Protein AF-A0A1G8AP98-F1 (afdb_monomer)

Mean predicted aligned error: 7.47 Å

Nearest PDB structures (foldseek):
  3hq1-assembly1_B  TM=6.601E-01  e=5.848E+00  Mycobacterium tuberculosis H37Rv
  3upj-assembly1_B  TM=4.328E-01  e=3.701E+00  Human immunodeficiency virus 2
  3l1f-assembly1_A-2  TM=3.889E-01  e=8.242E+00  Bos taurus

pLDDT: mean 75.83, std 5.49, range [62.78, 83.06]

Foldseek 3Di:
DKDKDWDADPVGIKIKIKDFPQQDPVPRDTDIDIDIGHPDPVVHD

Structure (mmCIF, N/CA/C/O backbone):
data_AF-A0A1G8AP98-F1
#
_entry.id   AF-A0A1G8AP98-F1
#
loop_
_atom_site.group_PDB
_atom_site.id
_atom_site.type_symbol
_atom_site.label_atom_id
_atom_site.label_alt_id
_atom_site.label_comp_id
_atom_site.label_asym_id
_atom_site.label_entity_id
_atom_site.label_seq_id
_atom_site.pdbx_PDB_ins_code
_atom_site.Cartn_x
_atom_site.Cartn_y
_atom_site.Cartn_z
_atom_site.occupancy
_atom_site.B_iso_or_equiv
_atom_site.auth_seq_id
_atom_site.auth_comp_id
_atom_site.auth_asym_id
_atom_site.auth_atom_id
_atom_site.pdbx_PDB_model_num
ATOM 1 N N . MET A 1 1 ? 6.471 -9.596 -2.394 1.00 62.78 1 MET A N 1
ATOM 2 C CA . MET A 1 1 ? 5.757 -9.639 -1.096 1.00 62.78 1 MET A CA 1
ATOM 3 C C . MET A 1 1 ? 4.927 -8.377 -0.972 1.00 62.78 1 MET A C 1
ATOM 5 O O . MET A 1 1 ? 5.457 -7.306 -1.232 1.00 62.78 1 MET A O 1
ATOM 9 N N . ALA A 1 2 ? 3.640 -8.491 -0.647 1.00 70.44 2 ALA A N 1
ATOM 10 C CA . ALA A 1 2 ? 2.815 -7.323 -0.351 1.00 70.44 2 ALA A CA 1
ATOM 11 C C . ALA A 1 2 ? 2.960 -6.962 1.135 1.00 70.44 2 ALA A C 1
ATOM 13 O O . ALA A 1 2 ? 2.899 -7.844 1.989 1.00 70.44 2 ALA A O 1
ATOM 14 N N . SER A 1 3 ? 3.178 -5.684 1.438 1.00 76.31 3 SER A N 1
ATOM 15 C CA . SER A 1 3 ? 3.189 -5.161 2.804 1.00 76.31 3 SER A CA 1
ATOM 16 C C . SER A 1 3 ? 1.849 -4.498 3.104 1.00 76.31 3 SER A C 1
ATOM 18 O O . SER A 1 3 ? 1.412 -3.619 2.355 1.00 76.31 3 SER A O 1
ATOM 20 N N . PHE A 1 4 ? 1.200 -4.924 4.188 1.00 78.69 4 PHE A N 1
ATOM 21 C CA . PHE A 1 4 ? -0.065 -4.372 4.669 1.00 78.69 4 PHE A CA 1
ATOM 22 C C . PHE A 1 4 ? 0.210 -3.393 5.802 1.00 78.69 4 PHE A C 1
ATOM 24 O O . PHE A 1 4 ? 0.804 -3.757 6.815 1.00 78.69 4 PHE A O 1
ATOM 31 N N . GLN A 1 5 ? -0.256 -2.157 5.656 1.00 81.38 5 GLN A N 1
ATOM 32 C CA . GLN A 1 5 ? -0.074 -1.119 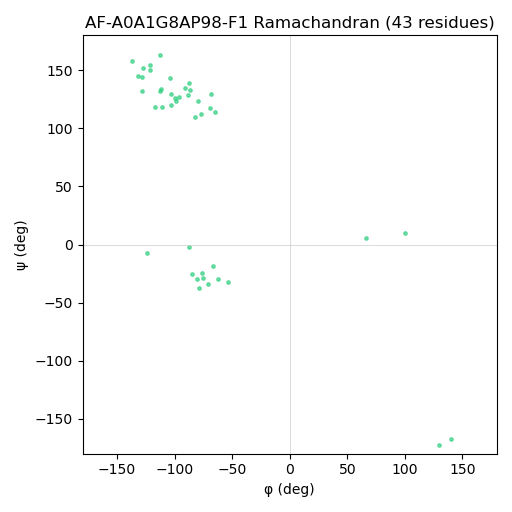6.658 1.00 81.38 5 GLN A CA 1
ATOM 33 C C . GLN A 1 5 ? -1.417 -0.475 6.996 1.00 81.38 5 GLN A C 1
ATOM 35 O O . GLN A 1 5 ? -2.195 -0.086 6.123 1.00 81.38 5 GLN A O 1
ATOM 40 N N . LYS A 1 6 ? -1.690 -0.352 8.292 1.00 80.88 6 LYS A N 1
ATOM 41 C CA . LYS A 1 6 ? -2.860 0.353 8.811 1.00 80.88 6 LYS A CA 1
ATOM 42 C C . LYS A 1 6 ? -2.483 1.811 9.058 1.00 80.88 6 LYS A C 1
ATOM 44 O O . LYS A 1 6 ? -1.423 2.078 9.621 1.00 80.88 6 LYS A O 1
ATOM 49 N N . TYR A 1 7 ? -3.330 2.748 8.648 1.00 82.06 7 TYR A N 1
ATOM 50 C CA . TYR A 1 7 ? -3.123 4.173 8.893 1.00 82.06 7 TYR A CA 1
ATOM 51 C C . TYR A 1 7 ? -4.394 4.827 9.441 1.00 82.06 7 TYR A C 1
ATOM 53 O O . TYR A 1 7 ? -5.517 4.451 9.099 1.00 82.06 7 TYR A O 1
ATOM 61 N N . LYS A 1 8 ? -4.215 5.803 10.333 1.00 78.62 8 LYS A N 1
ATOM 62 C CA . LYS A 1 8 ? -5.314 6.608 10.871 1.00 78.62 8 LYS A CA 1
ATOM 63 C C . LYS A 1 8 ? -5.557 7.809 9.961 1.00 78.62 8 LYS A C 1
ATOM 65 O O . LYS A 1 8 ? -4.634 8.549 9.637 1.00 78.62 8 LYS A O 1
ATOM 70 N N . THR A 1 9 ? -6.807 7.992 9.563 1.00 78.75 9 THR A N 1
ATOM 71 C CA . THR A 1 9 ? -7.311 9.172 8.848 1.00 78.75 9 THR A CA 1
ATOM 72 C C . THR A 1 9 ? -8.271 9.936 9.758 1.00 78.75 9 THR A C 1
ATOM 74 O O . THR A 1 9 ? -8.768 9.367 10.727 1.00 78.75 9 THR A O 1
ATOM 77 N N . LYS A 1 10 ? -8.575 11.20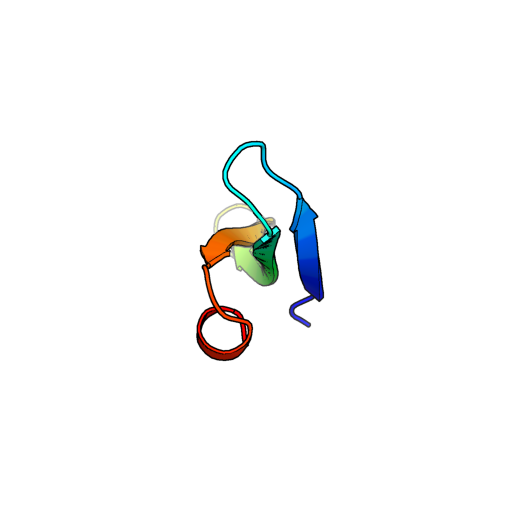1 9.436 1.00 77.00 10 LYS A N 1
ATOM 78 C CA . LYS A 1 10 ? -9.578 11.999 10.170 1.00 77.00 10 LYS A CA 1
ATOM 79 C C . LYS A 1 10 ? -10.946 11.303 10.269 1.00 77.00 10 LYS A C 1
ATOM 81 O O . LYS A 1 10 ? -11.598 11.425 11.294 1.00 77.00 10 LYS A O 1
ATOM 86 N N . ASP A 1 11 ? -11.319 10.519 9.255 1.00 69.69 11 ASP A N 1
ATOM 87 C CA . ASP A 1 11 ? -12.585 9.764 9.216 1.00 69.69 11 ASP A CA 1
ATOM 88 C C . ASP A 1 11 ? -12.522 8.371 9.871 1.00 69.69 11 ASP A C 1
ATOM 90 O O . ASP A 1 11 ? -13.516 7.651 9.875 1.00 69.69 11 ASP A O 1
ATOM 94 N N . GLY A 1 12 ? -11.354 7.942 10.364 1.00 76.50 12 GLY A N 1
ATOM 95 C CA . GLY A 1 12 ? -11.171 6.626 10.980 1.00 76.50 12 GLY A CA 1
ATOM 96 C C . GLY A 1 12 ? -9.981 5.827 10.449 1.00 76.50 12 GLY A C 1
ATOM 97 O O . GLY A 1 12 ? -9.131 6.312 9.692 1.00 76.50 12 GLY A O 1
ATOM 98 N N . GLU A 1 13 ? -9.903 4.576 10.893 1.00 80.25 13 GLU A N 1
ATOM 99 C CA . GLU A 1 13 ? -8.817 3.656 10.565 1.00 80.25 13 GLU A CA 1
ATOM 100 C C . GLU A 1 13 ? -9.015 3.052 9.173 1.00 80.25 13 GLU A C 1
ATOM 102 O O . GLU A 1 13 ? -10.039 2.431 8.893 1.00 80.25 13 GLU A O 1
ATOM 107 N N . LYS A 1 14 ? -8.023 3.224 8.299 1.00 82.50 14 LYS A N 1
ATOM 108 C CA . LYS A 1 14 ? -8.026 2.675 6.943 1.00 82.50 14 LYS A CA 1
ATOM 109 C C . LYS A 1 14 ? -6.819 1.771 6.745 1.00 82.50 14 LYS A C 1
ATOM 111 O O . LYS A 1 14 ? -5.781 1.908 7.396 1.00 82.50 14 LYS A O 1
ATOM 116 N N . TRP A 1 15 ? -6.967 0.834 5.827 1.00 83.06 15 TRP A N 1
ATOM 117 C CA . TRP A 1 15 ? -5.915 -0.085 5.439 1.00 83.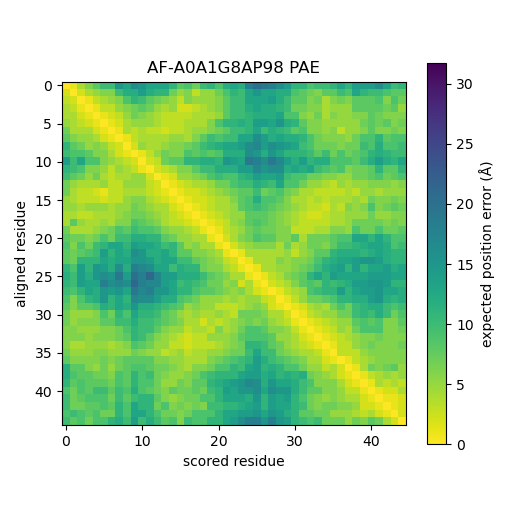06 15 TRP A CA 1
ATOM 118 C C . TRP A 1 15 ? -5.341 0.326 4.084 1.00 83.06 15 TRP A C 1
ATOM 120 O O . TRP A 1 15 ? -6.049 0.803 3.187 1.00 83.06 15 TRP A O 1
ATOM 130 N N . MET A 1 16 ? -4.032 0.158 3.946 1.00 82.19 16 MET A N 1
ATOM 131 C CA . MET A 1 16 ? -3.338 0.193 2.670 1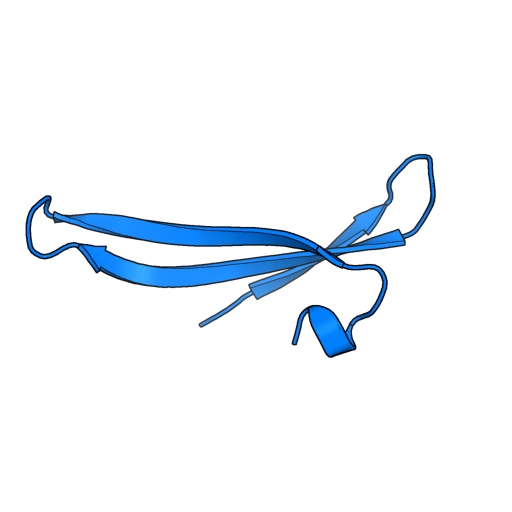.00 82.19 16 MET A CA 1
ATOM 132 C C . MET A 1 16 ? -2.487 -1.053 2.509 1.00 82.19 16 MET A C 1
ATOM 134 O O . MET A 1 16 ? -1.988 -1.613 3.486 1.00 82.19 16 MET A O 1
ATOM 138 N N . PHE A 1 17 ? -2.276 -1.440 1.263 1.00 82.69 17 PHE A N 1
ATOM 139 C CA . PHE A 1 17 ? -1.253 -2.399 0.915 1.00 82.69 17 PHE A CA 1
ATOM 140 C C . PHE A 1 17 ? -0.378 -1.852 -0.197 1.00 82.69 17 PHE A C 1
ATOM 142 O O . PHE A 1 17 ? -0.834 -1.151 -1.108 1.00 82.69 17 PHE A O 1
ATOM 149 N N . LYS A 1 18 ? 0.900 -2.192 -0.112 1.00 81.06 18 LYS A N 1
ATOM 150 C CA . LYS A 1 18 ? 1.866 -1.961 -1.170 1.00 81.06 18 LYS A CA 1
ATOM 151 C C . LYS A 1 18 ? 2.361 -3.313 -1.638 1.00 81.06 18 LYS A C 1
ATOM 153 O O . LYS A 1 18 ? 2.937 -4.060 -0.855 1.00 81.06 18 LYS A O 1
ATOM 158 N N . MET A 1 19 ? 2.127 -3.616 -2.905 1.00 82.06 19 MET A N 1
ATOM 159 C CA . MET A 1 19 ? 2.661 -4.804 -3.550 1.00 82.06 19 MET A CA 1
ATOM 160 C C . MET A 1 19 ? 3.671 -4.399 -4.619 1.00 82.06 19 MET A C 1
ATOM 162 O O . MET A 1 19 ? 3.413 -3.523 -5.447 1.00 82.06 19 MET A O 1
ATOM 166 N N . ASP A 1 20 ? 4.829 -5.043 -4.600 1.00 78.56 20 ASP A N 1
ATOM 167 C CA . ASP A 1 20 ? 5.745 -5.039 -5.732 1.00 78.56 20 ASP A CA 1
ATOM 168 C C . ASP A 1 20 ? 5.190 -6.002 -6.784 1.00 78.56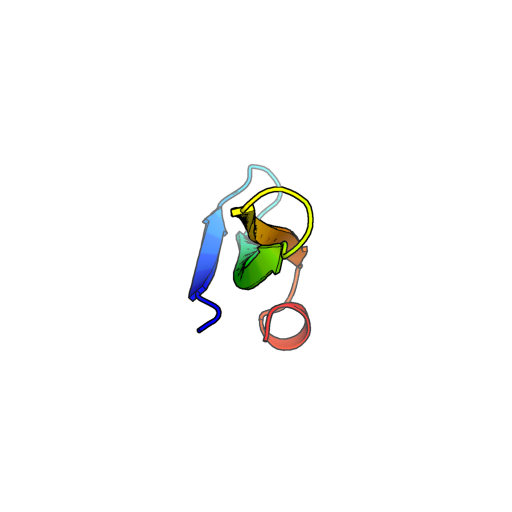 20 ASP A C 1
ATOM 170 O O . ASP A 1 20 ? 5.105 -7.206 -6.545 1.00 78.56 20 ASP A O 1
ATOM 174 N N . VAL A 1 21 ? 4.760 -5.459 -7.924 1.00 76.19 21 VAL A N 1
ATOM 175 C CA . VAL A 1 21 ? 4.206 -6.237 -9.045 1.00 76.19 21 VAL A CA 1
ATOM 176 C C . VAL A 1 21 ? 5.331 -6.853 -9.874 1.00 76.19 21 VAL A C 1
ATOM 178 O O . VAL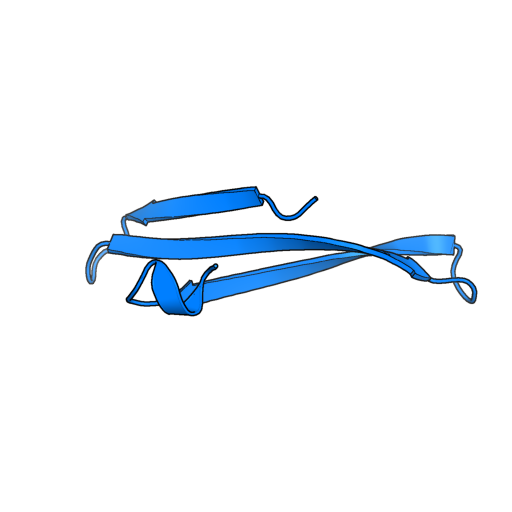 A 1 21 ? 5.165 -7.922 -10.447 1.00 76.19 21 VAL A O 1
ATOM 181 N N . GLY A 1 22 ? 6.490 -6.197 -9.908 1.00 74.88 22 GLY A N 1
ATOM 182 C CA . GLY A 1 22 ? 7.673 -6.670 -10.615 1.00 74.88 22 GLY A CA 1
ATOM 183 C C . GLY A 1 22 ? 8.405 -5.533 -11.311 1.00 74.88 22 GLY A C 1
ATOM 184 O O . GLY A 1 22 ? 8.153 -4.354 -11.058 1.00 74.88 22 GLY A O 1
ATOM 185 N N . ILE A 1 23 ? 9.334 -5.890 -12.188 1.00 74.25 23 ILE A N 1
ATOM 186 C CA . ILE A 1 23 ? 10.035 -4.943 -13.051 1.00 74.25 23 ILE A CA 1
ATOM 187 C C . ILE A 1 23 ? 9.316 -4.948 -14.391 1.00 74.25 23 ILE A C 1
ATOM 189 O O . ILE A 1 23 ? 9.088 -6.007 -14.968 1.00 74.25 23 ILE A O 1
ATOM 193 N N . ASP A 1 24 ? 8.926 -3.769 -14.862 1.00 74.81 24 ASP A N 1
ATOM 194 C CA . ASP A 1 24 ? 8.332 -3.643 -16.182 1.00 74.81 24 ASP A CA 1
ATOM 195 C C . ASP A 1 24 ? 9.412 -3.922 -17.244 1.00 74.81 24 ASP A C 1
ATOM 197 O O . ASP A 1 24 ? 10.400 -3.180 -17.296 1.00 74.81 24 ASP A O 1
ATOM 201 N N . PRO A 1 25 ? 9.271 -4.972 -18.072 1.00 69.62 25 PRO A N 1
ATOM 202 C CA . PRO A 1 25 ? 10.316 -5.379 -19.008 1.00 69.62 25 PRO A CA 1
ATOM 203 C C . PRO A 1 25 ? 10.558 -4.345 -20.117 1.00 69.62 25 PRO A C 1
ATOM 205 O O . PRO A 1 25 ? 11.627 -4.350 -20.716 1.00 69.62 25 PRO A O 1
ATOM 208 N N . ALA A 1 26 ? 9.612 -3.430 -20.368 1.00 75.06 26 ALA A N 1
ATOM 209 C CA . ALA A 1 26 ? 9.753 -2.401 -21.397 1.00 75.06 26 ALA A CA 1
ATOM 210 C C . ALA A 1 26 ? 10.513 -1.154 -20.916 1.00 75.06 26 ALA A C 1
ATOM 212 O O . ALA A 1 26 ? 11.088 -0.431 -21.723 1.00 75.06 26 ALA A O 1
ATOM 213 N N . THR A 1 27 ? 10.510 -0.870 -19.608 1.00 73.94 27 THR A N 1
ATOM 214 C CA . THR A 1 27 ? 11.114 0.363 -19.058 1.00 73.94 27 THR A CA 1
ATOM 215 C C . THR A 1 27 ? 12.168 0.113 -17.985 1.00 73.94 27 THR A C 1
ATOM 217 O O . THR A 1 27 ? 12.810 1.061 -17.537 1.00 73.94 27 THR A O 1
ATOM 220 N N . GLY A 1 28 ? 12.339 -1.134 -17.532 1.00 73.19 28 GLY A N 1
ATOM 221 C CA . GLY A 1 28 ? 13.267 -1.506 -16.460 1.00 73.19 28 GLY A CA 1
ATOM 222 C C . GLY A 1 28 ? 12.897 -0.929 -15.089 1.00 73.19 28 GLY A C 1
ATOM 223 O O . GLY A 1 28 ? 13.645 -1.076 -14.123 1.00 73.19 28 GLY A O 1
ATOM 224 N N . LYS A 1 29 ? 11.744 -0.260 -14.970 1.00 78.06 29 LYS A N 1
ATOM 225 C CA . LYS A 1 29 ? 11.308 0.379 -13.728 1.00 78.06 29 LYS A CA 1
ATOM 226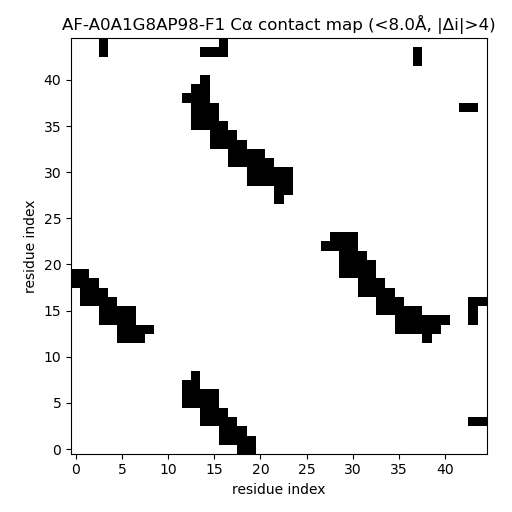 C C . LYS A 1 29 ? 10.536 -0.611 -12.867 1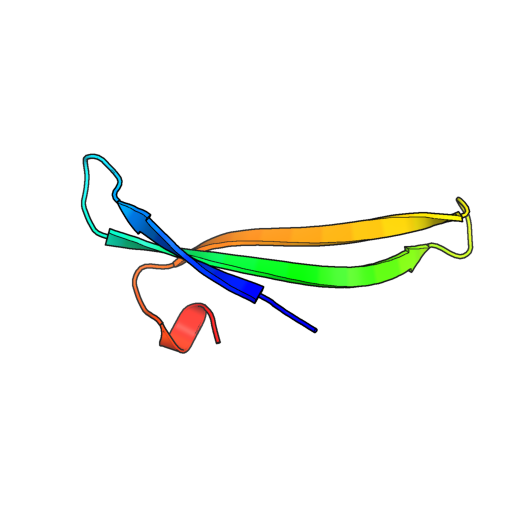.00 78.06 29 LYS A C 1
ATOM 228 O O . LYS A 1 29 ? 9.685 -1.359 -13.347 1.00 78.06 29 LYS A O 1
ATOM 233 N N . ARG A 1 30 ? 10.802 -0.574 -11.560 1.00 77.12 30 ARG A N 1
ATOM 234 C CA . ARG A 1 30 ? 10.026 -1.324 -10.565 1.00 77.12 30 ARG A CA 1
ATOM 235 C C . ARG A 1 30 ? 8.594 -0.795 -10.533 1.00 77.12 30 ARG A C 1
ATOM 237 O O . ARG A 1 30 ? 8.360 0.346 -10.132 1.00 77.12 30 ARG A O 1
ATOM 244 N N . LYS A 1 31 ? 7.636 -1.629 -10.931 1.00 77.44 31 LYS A N 1
ATOM 245 C CA . LYS A 1 31 ? 6.208 -1.374 -10.764 1.00 77.44 31 LYS A CA 1
ATOM 246 C C . LYS A 1 31 ? 5.803 -1.767 -9.351 1.00 77.44 31 LYS A C 1
ATOM 248 O O . LYS A 1 31 ? 5.736 -2.942 -8.994 1.00 77.44 31 LYS A O 1
ATOM 253 N N . THR A 1 32 ? 5.508 -0.748 -8.556 1.00 78.81 32 THR A N 1
ATOM 254 C CA . THR A 1 32 ? 4.836 -0.903 -7.269 1.00 78.81 32 THR A CA 1
ATOM 255 C C . THR A 1 32 ? 3.382 -0.497 -7.425 1.00 78.81 32 THR A C 1
ATOM 257 O O . THR A 1 32 ? 3.075 0.579 -7.934 1.00 78.81 32 THR A O 1
ATOM 260 N N . THR A 1 33 ? 2.471 -1.347 -6.972 1.00 79.69 33 THR A N 1
ATOM 261 C CA . THR A 1 33 ? 1.055 -1.013 -6.864 1.00 79.69 33 THR A CA 1
ATOM 262 C C . THR A 1 33 ? 0.752 -0.737 -5.406 1.00 79.69 33 THR A C 1
ATOM 264 O O . THR A 1 33 ? 0.944 -1.586 -4.539 1.00 79.69 33 THR A O 1
ATOM 267 N N . THR A 1 34 ? 0.289 0.479 -5.134 1.00 79.69 34 THR A N 1
ATOM 268 C CA . THR A 1 34 ? -0.180 0.867 -3.804 1.00 79.69 34 THR A CA 1
ATOM 269 C C . THR A 1 34 ? -1.683 1.055 -3.885 1.00 79.69 34 THR A C 1
ATOM 271 O O . THR A 1 34 ? -2.153 1.916 -4.629 1.00 79.69 34 THR A O 1
ATOM 274 N N . ARG A 1 35 ? -2.444 0.262 -3.133 1.00 81.69 35 ARG A N 1
ATOM 275 C CA . ARG A 1 35 ? -3.879 0.489 -2.949 1.00 81.69 35 ARG A CA 1
ATOM 276 C C . ARG A 1 35 ? -4.136 0.896 -1.506 1.00 81.69 35 ARG A C 1
ATOM 278 O O . ARG A 1 35 ? -3.603 0.300 -0.575 1.00 81.69 35 ARG A O 1
ATOM 285 N N . ARG A 1 36 ? -4.937 1.944 -1.325 1.00 79.50 36 ARG A N 1
ATOM 286 C CA . ARG A 1 36 ? -5.257 2.546 -0.025 1.00 79.50 36 ARG A CA 1
ATOM 287 C C . ARG A 1 36 ? -6.743 2.861 0.057 1.00 79.50 36 ARG A C 1
ATOM 289 O O . ARG A 1 36 ? -7.379 3.063 -0.971 1.00 79.50 36 ARG A O 1
ATOM 296 N N . GLY A 1 37 ? -7.255 2.974 1.277 1.00 75.06 37 GLY A N 1
ATOM 297 C CA . GLY A 1 37 ? -8.643 3.358 1.530 1.00 75.06 37 GLY A CA 1
ATOM 298 C C . GLY A 1 37 ? -9.569 2.191 1.854 1.00 75.06 37 GLY A C 1
ATOM 299 O O . GLY A 1 37 ? -10.777 2.394 1.940 1.00 75.06 37 GLY A O 1
ATOM 300 N N . PHE A 1 38 ? -9.019 0.997 2.072 1.00 77.06 38 PHE A N 1
ATOM 301 C CA . PHE A 1 38 ? -9.802 -0.161 2.479 1.00 77.06 38 PHE A CA 1
ATOM 302 C C . PHE A 1 38 ? -10.333 0.043 3.895 1.00 77.06 38 PHE A C 1
ATOM 304 O O . PHE A 1 38 ? -9.579 0.399 4.807 1.00 77.06 38 PHE A O 1
ATOM 311 N N . LYS A 1 39 ? -11.638 -0.169 4.082 1.00 68.38 39 LYS A N 1
ATOM 312 C CA . LYS A 1 39 ? -12.266 -0.107 5.407 1.00 68.38 39 LYS A CA 1
ATOM 313 C C . LYS A 1 39 ? -11.937 -1.355 6.219 1.00 68.38 39 LYS A C 1
ATOM 315 O O . LYS A 1 39 ? -11.854 -1.286 7.441 1.00 68.38 39 LYS A O 1
ATOM 320 N N . THR A 1 40 ? -11.704 -2.484 5.551 1.00 71.31 40 THR A N 1
ATOM 321 C CA . THR A 1 40 ? -11.479 -3.768 6.214 1.00 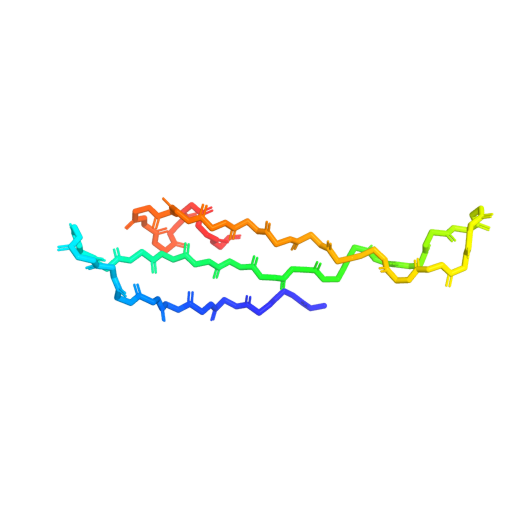71.31 40 THR A CA 1
ATOM 322 C C . THR A 1 40 ? -10.125 -4.380 5.868 1.00 71.31 40 THR A C 1
ATOM 324 O O . THR A 1 40 ? -9.596 -4.214 4.770 1.00 71.31 40 THR A O 1
ATOM 327 N N . LYS A 1 41 ? -9.572 -5.153 6.811 1.00 65.44 41 LYS A N 1
ATOM 328 C CA . LYS A 1 41 ? -8.352 -5.946 6.593 1.00 65.44 41 LYS A CA 1
ATOM 329 C C . LYS A 1 41 ? -8.549 -7.001 5.495 1.00 65.44 41 LYS A C 1
ATOM 331 O O . LYS A 1 41 ? -7.598 -7.329 4.803 1.00 65.44 41 LYS A O 1
ATOM 336 N N . LYS A 1 42 ? -9.784 -7.490 5.324 1.00 70.44 42 LYS A N 1
ATOM 337 C CA . LYS A 1 42 ? -10.164 -8.515 4.340 1.00 70.44 42 LYS A CA 1
ATOM 338 C C . LYS A 1 42 ? -10.139 -7.998 2.899 1.00 70.44 42 LYS A C 1
ATOM 340 O O . LYS A 1 42 ? -9.797 -8.752 2.008 1.00 70.44 42 LYS A O 1
ATOM 345 N N . GLU A 1 43 ? -10.474 -6.726 2.673 1.00 67.50 43 GLU A N 1
ATOM 346 C CA . GLU A 1 43 ? -10.302 -6.096 1.353 1.00 67.50 43 GLU A CA 1
ATOM 347 C C . GLU A 1 43 ? -8.842 -5.740 1.061 1.00 67.50 43 GLU A C 1
ATOM 349 O O . GLU A 1 43 ? -8.459 -5.589 -0.097 1.00 67.50 43 GLU A O 1
ATOM 354 N N . ALA A 1 44 ? -8.046 -5.551 2.115 1.00 63.50 44 ALA A N 1
ATOM 355 C CA . ALA A 1 44 ? -6.633 -5.273 1.967 1.00 63.50 44 ALA A CA 1
ATOM 356 C C . ALA A 1 44 ? -5.823 -6.543 1.681 1.00 63.50 44 ALA A C 1
ATOM 358 O O . ALA A 1 44 ? -4.892 -6.415 0.906 1.00 63.50 44 ALA A O 1
ATOM 359 N N . GLN A 1 45 ? -6.153 -7.693 2.292 1.00 64.31 45 GLN A N 1
ATOM 360 C CA . GLN A 1 45 ? -5.413 -8.967 2.226 1.00 64.31 45 GLN A CA 1
ATOM 361 C C . GLN A 1 45 ? -5.744 -9.794 0.974 1.00 64.31 45 GLN A C 1
ATOM 363 O O . GLN A 1 45 ? -5.019 -9.622 -0.028 1.00 64.31 45 GLN A O 1
#

Solvent-accessible surface area (backbone atoms only — not comparable to full-atom values): 2791 Å² total; per-residue (Å²): 113,70,48,78,47,79,46,83,50,98,93,43,69,29,27,27,29,40,30,62,78,43,64,40,88,91,74,72,46,75,41,67,49,74,51,70,75,28,79,41,70,77,79,50,106

Sequence (45 aa):
MASFQKYKTKDGEKWMFKMDVGIDPATGKRKTTTRRGFKTKKEAQ

InterPro domains:
  IPR028259 AP2-like integrase, N-terminal domain [PF14657] (14-45)

Secondary structure (DSSP, 8-state):
-EEEEEEEETTEEEEEEEEEEEE-TTT--EEEEEEEEESSHHHH-

Organism: Aneurinibacillus thermoaerophilus (NCBI:txid143495)

Radius of gyration: 12.81 Å; Cα contacts (8 Å, |Δi|>4): 80; chains: 1; bounding box: 26×22×32 Å